Protein AF-A0A3C0JRH1-F1 (afdb_monomer_lite)

Foldseek 3Di:
DDADVCSQAAAEDDDDDDPVVVPVVDDPPWAWDWDDDLNFIDTHTVVVCVRRQWYFDQTNNRTDIDGD

pLDDT: mean 93.88, std 4.76, range [75.19, 98.5]

Secondary structure (DSSP, 8-state):
-PPPTTSS--BSS-----HHHHTTT--TT--EEEEEETTEEEEEEHHHHHHHSEEEEEETTEEEEEE-

Radius of gyration: 13.05 Å; chains: 1; bounding box: 35×24×36 Å

Sequence (68 aa):
TVLGKDGIPSIDNPRFVGQVDADRHLESFERVLGVSINGAHRAYPLNMLSRHEIVNDTVGGKPVAVTW

Structure (mmCIF, N/CA/C/O backbone):
data_AF-A0A3C0JRH1-F1
#
_entry.id   AF-A0A3C0JRH1-F1
#
loop_
_atom_site.group_PDB
_atom_site.id
_atom_site.type_symbol
_atom_site.label_atom_id
_atom_site.label_alt_id
_atom_site.label_comp_id
_atom_site.label_asym_id
_atom_site.label_entity_id
_atom_site.label_seq_id
_atom_site.pdbx_PDB_ins_code
_atom_site.Cartn_x
_atom_site.Cartn_y
_atom_site.Cartn_z
_atom_site.occupancy
_atom_site.B_iso_or_equiv
_atom_site.auth_seq_id
_atom_site.auth_comp_id
_atom_site.auth_asym_id
_atom_site.auth_atom_id
_atom_site.pdbx_PDB_model_num
ATOM 1 N N . THR A 1 1 ? 22.110 5.141 -16.476 1.00 75.19 1 THR A N 1
ATOM 2 C CA . THR A 1 1 ? 21.964 3.907 -17.274 1.00 75.19 1 THR A CA 1
ATOM 3 C C . THR A 1 1 ? 20.498 3.556 -17.343 1.00 75.19 1 THR A C 1
ATOM 5 O O . THR A 1 1 ? 19.834 3.701 -16.327 1.00 75.19 1 THR A O 1
ATOM 8 N N . VAL A 1 2 ? 19.981 3.165 -18.508 1.00 80.25 2 VAL A N 1
ATOM 9 C CA . VAL A 1 2 ? 18.603 2.659 -18.629 1.00 80.25 2 VAL A CA 1
ATOM 10 C C . VAL A 1 2 ? 18.567 1.253 -18.032 1.00 80.25 2 VAL A C 1
ATO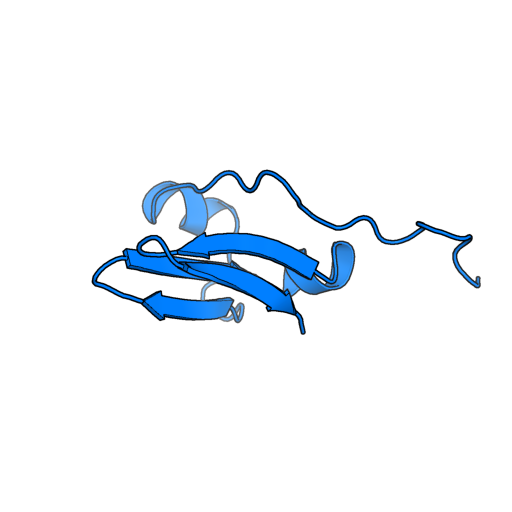M 12 O O . VAL A 1 2 ? 19.431 0.437 -18.357 1.00 80.25 2 VAL A O 1
ATOM 15 N N . LEU A 1 3 ? 17.626 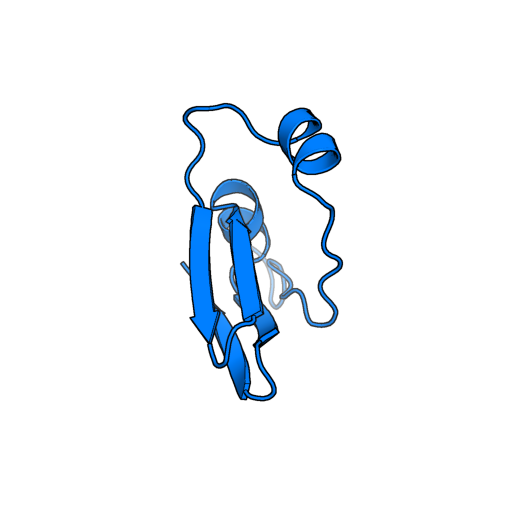0.993 -17.125 1.00 84.19 3 LEU A N 1
ATOM 16 C CA . LEU A 1 3 ? 17.437 -0.339 -16.558 1.00 84.19 3 LEU A CA 1
ATOM 17 C C . LEU A 1 3 ? 16.890 -1.284 -17.637 1.00 84.19 3 LEU A C 1
ATOM 19 O O . LEU A 1 3 ? 16.112 -0.873 -18.497 1.00 84.19 3 LEU A O 1
ATOM 23 N N . GLY A 1 4 ? 17.320 -2.547 -17.610 1.00 89.00 4 GLY A N 1
ATOM 24 C CA . GLY A 1 4 ? 16.759 -3.576 -18.485 1.00 89.00 4 GLY A CA 1
ATOM 25 C C . GLY A 1 4 ? 15.284 -3.840 -18.171 1.00 89.00 4 GLY A C 1
ATOM 26 O O . GLY A 1 4 ? 14.755 -3.365 -17.165 1.00 89.00 4 GLY A O 1
ATOM 27 N N . LYS A 1 5 ? 14.619 -4.630 -19.022 1.00 85.81 5 LYS A N 1
ATOM 28 C CA . LYS A 1 5 ? 13.280 -5.152 -18.722 1.00 85.81 5 LYS A CA 1
ATOM 29 C C . LYS A 1 5 ? 13.282 -5.791 -17.322 1.00 85.81 5 LYS A C 1
ATOM 31 O O . LYS A 1 5 ? 14.226 -6.503 -16.990 1.00 85.81 5 LYS A O 1
ATOM 36 N N . ASP A 1 6 ? 12.250 -5.506 -16.531 1.00 83.56 6 ASP A N 1
ATOM 37 C CA . ASP A 1 6 ? 12.079 -5.984 -15.150 1.00 83.56 6 ASP A CA 1
ATOM 38 C C . ASP A 1 6 ? 13.159 -5.483 -14.165 1.00 83.56 6 ASP A C 1
ATOM 40 O O . ASP A 1 6 ? 13.353 -6.042 -13.088 1.00 83.56 6 ASP A O 1
ATOM 44 N N . GLY A 1 7 ? 13.860 -4.395 -14.508 1.00 86.06 7 GLY A N 1
ATOM 45 C CA . GLY A 1 7 ? 14.892 -3.796 -13.655 1.00 86.06 7 GLY A CA 1
ATOM 46 C C . GLY A 1 7 ? 14.373 -3.133 -12.372 1.00 86.06 7 GLY A C 1
ATOM 47 O O . GLY A 1 7 ? 15.184 -2.789 -11.514 1.00 86.06 7 GLY A O 1
ATOM 48 N N . ILE A 1 8 ? 13.053 -2.971 -12.238 1.00 87.69 8 ILE A N 1
ATOM 49 C CA . ILE A 1 8 ? 12.362 -2.538 -11.018 1.00 87.69 8 ILE A CA 1
ATOM 50 C C . ILE A 1 8 ? 11.246 -3.558 -10.747 1.00 87.69 8 ILE A C 1
ATOM 52 O O . ILE A 1 8 ? 10.194 -3.499 -11.383 1.00 87.69 8 ILE A O 1
ATOM 56 N N . PRO A 1 9 ? 11.484 -4.552 -9.879 1.00 91.06 9 PRO A N 1
ATOM 57 C CA . PRO A 1 9 ? 10.518 -5.615 -9.645 1.00 91.06 9 PRO A CA 1
ATOM 58 C C . PRO A 1 9 ? 9.406 -5.164 -8.693 1.00 91.06 9 PRO A C 1
ATOM 60 O O . PRO A 1 9 ? 9.689 -4.570 -7.645 1.00 91.06 9 PRO A 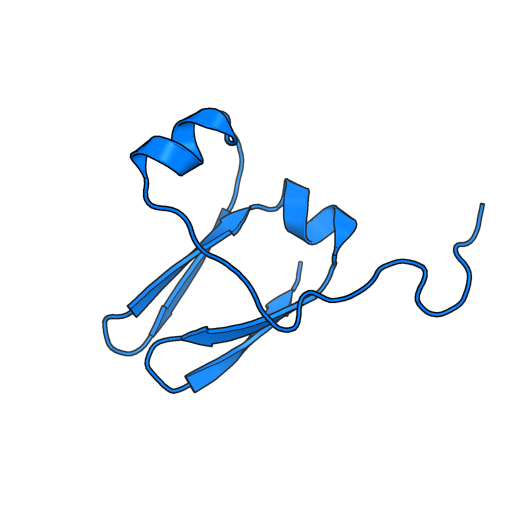O 1
ATOM 63 N N . SER A 1 10 ? 8.164 -5.534 -9.020 1.00 94.62 10 SER A N 1
ATOM 64 C CA . SER A 1 10 ? 7.017 -5.387 -8.122 1.00 94.62 10 SER A CA 1
ATOM 65 C C . SER A 1 10 ? 7.163 -6.252 -6.871 1.00 94.62 10 SER A C 1
ATOM 67 O O . SER A 1 10 ? 7.884 -7.254 -6.843 1.00 94.62 10 SER A O 1
ATOM 69 N N . ILE A 1 11 ? 6.437 -5.881 -5.818 1.00 96.50 11 ILE A N 1
ATOM 70 C CA . ILE A 1 11 ? 6.258 -6.724 -4.633 1.00 96.50 11 ILE A CA 1
ATOM 71 C C . ILE A 1 11 ? 4.888 -7.390 -4.722 1.00 96.50 11 ILE A C 1
ATOM 73 O O . ILE A 1 11 ? 3.867 -6.732 -4.536 1.00 96.50 11 ILE A O 1
ATOM 77 N N . ASP A 1 12 ? 4.869 -8.703 -4.945 1.00 96.12 12 ASP A N 1
ATOM 78 C CA . ASP A 1 12 ? 3.612 -9.454 -5.100 1.00 96.12 12 ASP A CA 1
ATOM 79 C C . ASP A 1 12 ? 3.136 -10.141 -3.815 1.00 96.12 12 ASP A C 1
ATOM 81 O O . ASP A 1 12 ? 1.978 -10.528 -3.697 1.00 96.12 12 ASP A O 1
ATOM 85 N N . ASN A 1 13 ? 4.035 -10.314 -2.843 1.00 94.69 13 ASN A N 1
ATOM 86 C CA . ASN A 1 13 ? 3.748 -10.955 -1.559 1.00 94.69 13 ASN A CA 1
ATOM 87 C C . ASN A 1 13 ? 4.287 -10.084 -0.413 1.00 94.69 13 ASN A C 1
ATOM 89 O O . ASN A 1 13 ? 5.303 -10.432 0.203 1.00 94.69 13 ASN A O 1
ATOM 93 N N . PRO A 1 14 ? 3.671 -8.916 -0.154 1.00 95.56 14 PRO A N 1
ATOM 94 C CA . PRO A 1 14 ? 4.172 -7.982 0.840 1.00 95.56 14 PRO A CA 1
ATOM 95 C C . PRO A 1 14 ? 4.121 -8.582 2.247 1.00 95.56 14 PRO A C 1
ATOM 97 O O . PRO A 1 14 ? 3.167 -9.257 2.639 1.00 95.56 14 PRO A O 1
ATOM 100 N N . ARG A 1 15 ? 5.160 -8.300 3.036 1.00 94.88 15 ARG A N 1
ATOM 101 C CA . ARG A 1 15 ? 5.205 -8.620 4.466 1.00 94.88 15 ARG A CA 1
ATOM 102 C C . ARG A 1 15 ? 5.125 -7.323 5.248 1.00 94.88 15 ARG A C 1
ATOM 104 O O . ARG A 1 15 ? 5.858 -6.381 4.962 1.00 94.88 15 ARG A O 1
ATOM 111 N N . PHE A 1 16 ? 4.248 -7.299 6.241 1.00 94.81 16 PHE A N 1
ATOM 112 C CA . PHE A 1 16 ? 4.030 -6.131 7.083 1.00 94.81 16 PHE A CA 1
ATOM 113 C C . PHE A 1 16 ? 4.615 -6.359 8.467 1.00 94.81 16 PHE A C 1
ATOM 115 O O . PHE A 1 16 ? 4.585 -7.473 8.991 1.00 94.81 16 PHE A O 1
ATOM 122 N N . VAL A 1 17 ? 5.106 -5.276 9.054 1.00 95.88 17 VAL A N 1
ATOM 123 C CA . VAL A 1 17 ? 5.559 -5.224 10.441 1.00 95.88 17 VAL A CA 1
ATOM 124 C C . VAL A 1 17 ? 4.639 -4.310 11.249 1.00 95.88 17 VAL A C 1
ATOM 126 O O . VAL A 1 17 ? 3.891 -3.509 10.683 1.00 95.88 17 VAL A O 1
ATOM 129 N N . GLY A 1 18 ? 4.659 -4.457 12.574 1.00 95.12 18 GLY A N 1
ATOM 130 C CA . GLY A 1 18 ? 3.951 -3.545 13.473 1.00 95.12 18 GLY A CA 1
ATOM 131 C C . GLY A 1 18 ? 4.657 -2.191 13.587 1.00 95.12 18 GLY A C 1
ATOM 132 O O . GLY A 1 18 ? 5.795 -2.036 13.153 1.00 95.12 18 GLY A O 1
ATOM 133 N N . GLN A 1 19 ? 3.998 -1.224 14.228 1.00 90.94 19 GLN A N 1
ATOM 134 C CA . GLN A 1 19 ? 4.518 0.139 14.406 1.00 90.94 19 GLN A CA 1
ATOM 135 C C . GLN A 1 19 ? 5.922 0.171 15.032 1.00 90.94 19 GLN A C 1
ATOM 137 O O . GLN A 1 19 ? 6.815 0.798 14.484 1.00 90.94 19 GLN A O 1
ATOM 142 N N . VAL A 1 20 ? 6.136 -0.574 16.122 1.00 93.88 20 VAL A N 1
ATOM 143 C CA . VAL A 1 20 ? 7.420 -0.595 16.851 1.00 93.88 20 VAL A CA 1
ATOM 144 C C . VAL A 1 20 ? 8.589 -1.039 15.969 1.00 93.88 20 VAL A C 1
ATOM 146 O O . VAL A 1 20 ? 9.704 -0.547 16.115 1.00 93.88 20 VAL A O 1
ATOM 149 N N . ASP A 1 21 ? 8.352 -1.985 15.063 1.00 95.31 21 ASP A N 1
ATOM 150 C CA . ASP A 1 21 ? 9.378 -2.441 14.128 1.00 95.31 21 ASP A CA 1
ATOM 151 C C . ASP A 1 21 ? 9.529 -1.463 12.957 1.00 95.31 21 ASP A C 1
ATOM 153 O O . ASP A 1 21 ? 10.646 -1.235 12.498 1.00 95.31 21 ASP A O 1
ATOM 157 N N . ALA A 1 22 ? 8.434 -0.845 12.501 1.00 93.25 22 ALA A N 1
ATOM 158 C CA . ALA A 1 22 ? 8.468 0.181 11.462 1.00 93.25 22 ALA A CA 1
ATOM 159 C C . ALA A 1 22 ? 9.295 1.406 11.886 1.00 93.25 22 ALA A C 1
ATOM 161 O O . ALA A 1 22 ? 10.070 1.907 11.076 1.00 93.25 22 ALA A O 1
ATOM 162 N N . ASP A 1 23 ? 9.224 1.817 13.156 1.00 92.25 23 ASP A N 1
ATOM 163 C CA . ASP A 1 23 ? 10.003 2.935 13.716 1.00 92.25 23 ASP A CA 1
ATOM 164 C C . ASP A 1 23 ? 11.526 2.696 13.676 1.00 92.25 23 ASP A C 1
ATOM 166 O O . ASP A 1 23 ? 12.310 3.629 13.823 1.00 92.25 23 ASP A O 1
ATOM 170 N N . ARG A 1 24 ? 11.980 1.452 13.461 1.00 93.81 24 ARG A N 1
ATOM 171 C CA . ARG A 1 24 ? 13.408 1.138 13.249 1.00 93.81 24 ARG A CA 1
ATOM 172 C C . ARG A 1 24 ? 13.863 1.327 11.802 1.00 93.81 24 ARG A C 1
ATOM 174 O O . ARG A 1 24 ? 15.061 1.272 11.532 1.00 93.81 24 ARG A O 1
ATOM 181 N N . HIS A 1 25 ? 12.919 1.463 10.876 1.00 89.81 25 HIS A N 1
ATOM 182 C CA . HIS A 1 25 ? 13.163 1.518 9.436 1.00 89.81 25 HIS A CA 1
ATOM 183 C C . HIS A 1 25 ? 12.697 2.823 8.796 1.00 89.81 25 HIS A C 1
ATOM 185 O O . HIS A 1 25 ? 13.073 3.078 7.652 1.00 89.81 25 HIS A O 1
ATOM 191 N N . LEU A 1 26 ? 11.873 3.600 9.502 1.00 92.88 26 LEU A N 1
ATOM 192 C CA . LEU A 1 26 ? 11.319 4.857 9.030 1.00 92.88 26 LEU A CA 1
ATOM 193 C C . LEU A 1 26 ? 11.735 6.009 9.926 1.00 92.88 26 LEU A C 1
ATOM 195 O O . LEU A 1 26 ? 11.625 5.935 11.148 1.00 92.88 26 LEU A O 1
ATOM 199 N N . GLU A 1 27 ? 12.138 7.103 9.294 1.00 93.88 27 GLU A N 1
ATOM 200 C CA . GLU A 1 27 ? 12.308 8.370 9.997 1.00 93.88 27 GLU A CA 1
ATOM 201 C C . GLU A 1 27 ? 10.958 9.080 10.153 1.00 93.88 27 GLU A C 1
ATOM 203 O O . GLU A 1 27 ? 10.055 8.943 9.326 1.00 93.88 27 GLU A O 1
ATOM 208 N N . SER A 1 28 ? 10.823 9.920 11.180 1.00 91.81 28 SER A N 1
ATOM 209 C CA . SER A 1 28 ? 9.558 10.608 11.497 1.00 91.81 28 SER A CA 1
ATOM 210 C C . SER A 1 28 ? 9.034 11.537 10.390 1.00 91.81 28 SER A C 1
ATOM 212 O O . SER A 1 28 ? 7.848 11.864 10.370 1.00 91.81 28 SER A O 1
ATOM 214 N N . PHE A 1 29 ? 9.904 11.967 9.471 1.00 93.44 29 PHE A N 1
ATOM 215 C CA . PHE A 1 29 ? 9.557 12.809 8.324 1.00 93.44 29 PHE A CA 1
ATOM 216 C C . PHE A 1 29 ? 9.315 12.013 7.032 1.00 93.44 29 PHE A C 1
ATOM 218 O O . PHE A 1 29 ? 8.925 12.600 6.016 1.00 93.44 29 PHE A O 1
ATOM 225 N N . GLU A 1 30 ? 9.579 10.703 7.023 1.00 94.75 30 GLU A N 1
ATOM 226 C CA . GLU A 1 30 ? 9.362 9.885 5.837 1.00 94.75 30 GLU A CA 1
ATOM 227 C C . GLU A 1 30 ? 7.871 9.726 5.545 1.00 94.75 30 GLU A C 1
ATOM 229 O O . GLU A 1 30 ? 7.022 9.563 6.420 1.00 94.75 30 GLU A O 1
ATOM 234 N N . ARG A 1 31 ? 7.541 9.801 4.256 1.00 95.31 31 ARG A N 1
ATOM 235 C CA . ARG A 1 31 ? 6.160 9.743 3.785 1.00 95.31 31 ARG A CA 1
ATOM 236 C C . ARG A 1 31 ? 5.764 8.311 3.469 1.00 95.31 31 ARG A C 1
ATOM 238 O O . ARG A 1 31 ? 6.553 7.530 2.932 1.00 95.31 31 ARG A O 1
ATOM 245 N N . VAL A 1 32 ? 4.493 8.022 3.713 1.00 96.38 32 VAL A N 1
ATOM 246 C CA . VAL A 1 32 ? 3.851 6.750 3.387 1.00 96.38 32 VAL A CA 1
ATOM 247 C C . VAL A 1 32 ? 2.591 7.006 2.562 1.00 96.38 32 VAL A C 1
ATOM 249 O O . VAL A 1 32 ? 1.912 8.015 2.759 1.00 96.38 32 VAL A O 1
ATOM 252 N N . LEU A 1 33 ? 2.243 6.080 1.668 1.00 97.12 33 LEU A N 1
ATOM 253 C CA . LEU A 1 33 ? 0.875 5.966 1.165 1.00 97.12 33 LEU A CA 1
ATOM 254 C C . LEU A 1 33 ? 0.061 5.163 2.178 1.00 97.12 33 LEU A C 1
ATOM 256 O O . LEU A 1 33 ? 0.414 4.030 2.503 1.00 97.12 33 LEU A O 1
ATOM 260 N N . GLY A 1 34 ? -1.014 5.752 2.695 1.00 97.06 34 GLY A N 1
ATOM 261 C CA . GLY A 1 34 ? -1.955 5.071 3.580 1.00 97.06 34 GLY A CA 1
ATOM 262 C C . GLY A 1 34 ? -3.125 4.487 2.794 1.00 97.06 34 GLY A C 1
ATOM 263 O O . GLY A 1 34 ? -3.749 5.195 2.006 1.00 97.06 34 GLY A O 1
ATOM 264 N N . VAL A 1 35 ? -3.459 3.220 3.034 1.00 97.88 35 VAL A N 1
ATOM 265 C CA . VAL A 1 35 ? -4.656 2.569 2.480 1.00 97.88 35 VAL A CA 1
ATOM 266 C C . VAL A 1 35 ? -5.540 2.091 3.623 1.00 97.88 35 VAL A C 1
ATOM 268 O O . VAL A 1 35 ? -5.075 1.426 4.548 1.00 97.88 35 VAL A O 1
ATOM 271 N N . SER A 1 36 ? -6.825 2.434 3.551 1.00 98.25 36 SER A N 1
ATOM 272 C CA . SER A 1 36 ? -7.838 2.077 4.543 1.00 98.25 36 SER A CA 1
ATOM 273 C C . SER A 1 36 ? -9.075 1.529 3.836 1.00 98.25 36 SER A C 1
ATOM 275 O O . SER A 1 36 ? -9.775 2.273 3.150 1.00 98.25 36 SER A O 1
ATOM 277 N N . ILE A 1 37 ? -9.317 0.222 3.952 1.00 98.50 37 ILE A N 1
ATOM 278 C CA . ILE A 1 37 ? -10.425 -0.475 3.282 1.00 98.50 37 ILE A CA 1
ATOM 279 C C . ILE A 1 37 ? -11.004 -1.508 4.250 1.00 98.50 37 ILE A C 1
ATOM 281 O O . ILE A 1 37 ? -10.265 -2.324 4.792 1.00 98.50 37 ILE A O 1
ATOM 285 N N . ASN A 1 38 ? -12.325 -1.488 4.461 1.00 98.19 38 ASN A N 1
ATOM 286 C CA . ASN A 1 38 ? -13.062 -2.459 5.289 1.00 98.19 38 ASN A CA 1
ATOM 287 C C . ASN A 1 38 ? -12.441 -2.710 6.683 1.00 98.19 38 ASN A C 1
ATOM 289 O O . ASN A 1 38 ? -12.367 -3.847 7.141 1.00 98.19 38 ASN A O 1
ATOM 293 N N . GLY A 1 39 ? -11.954 -1.655 7.348 1.00 97.81 39 GLY A N 1
ATOM 294 C CA . GLY A 1 39 ? -11.331 -1.743 8.678 1.00 97.81 39 GLY A CA 1
ATOM 295 C C . GLY A 1 39 ? -9.892 -2.275 8.695 1.00 97.81 39 GLY A C 1
ATOM 296 O O . GLY A 1 39 ? -9.288 -2.358 9.760 1.00 97.81 39 GLY A O 1
ATOM 297 N N . ALA A 1 40 ? -9.318 -2.612 7.537 1.00 98.12 40 ALA A N 1
ATOM 298 C CA . ALA A 1 40 ? -7.899 -2.912 7.404 1.00 98.12 40 ALA A CA 1
ATOM 299 C C . ALA A 1 40 ? -7.123 -1.651 7.008 1.00 98.12 40 ALA A C 1
ATOM 301 O O . ALA A 1 40 ? -7.508 -0.937 6.078 1.00 98.12 40 ALA A O 1
ATOM 302 N N . HIS A 1 41 ? -6.003 -1.419 7.692 1.00 97.62 41 HIS A N 1
ATOM 303 C CA . HIS A 1 41 ? -5.142 -0.259 7.489 1.00 97.62 41 HIS A CA 1
ATOM 304 C C . HIS A 1 41 ? -3.721 -0.707 7.147 1.00 97.62 41 HIS A C 1
ATOM 306 O O . HIS A 1 41 ? -3.150 -1.571 7.821 1.00 97.62 41 HIS A O 1
ATOM 312 N N . ARG A 1 42 ? -3.153 -0.119 6.093 1.00 97.50 42 ARG A N 1
ATOM 313 C CA . ARG A 1 42 ? -1.782 -0.355 5.632 1.00 97.50 42 ARG A CA 1
ATOM 314 C C . ARG A 1 42 ? -1.080 0.967 5.361 1.00 97.50 42 ARG A C 1
ATOM 316 O O . ARG A 1 42 ? -1.711 1.926 4.922 1.00 97.50 42 ARG A O 1
ATOM 323 N N . ALA A 1 43 ? 0.223 0.988 5.605 1.00 97.12 43 ALA A N 1
ATOM 324 C CA . ALA A 1 43 ? 1.107 2.087 5.254 1.00 97.12 43 ALA A CA 1
ATOM 325 C C . ALA A 1 43 ? 2.248 1.537 4.393 1.00 97.12 43 ALA A C 1
ATOM 327 O O . ALA A 1 43 ? 2.888 0.556 4.772 1.00 97.12 43 ALA A O 1
ATOM 328 N N . TYR A 1 44 ? 2.482 2.165 3.242 1.00 97.00 44 TYR A N 1
ATOM 329 C CA . TYR A 1 44 ? 3.515 1.778 2.284 1.00 97.00 44 TYR A CA 1
ATOM 330 C C . TYR A 1 44 ? 4.532 2.918 2.168 1.00 97.00 44 TYR A C 1
ATOM 332 O O . TYR A 1 44 ? 4.180 3.989 1.664 1.00 97.00 44 TYR A O 1
ATOM 340 N N . PRO A 1 45 ? 5.772 2.739 2.646 1.00 96.19 45 PRO A N 1
ATOM 341 C CA . PRO A 1 45 ? 6.793 3.779 2.580 1.00 96.19 45 PRO A CA 1
ATOM 342 C C . PRO A 1 45 ? 7.137 4.191 1.147 1.00 96.19 45 PRO A C 1
ATOM 344 O O . PRO A 1 45 ? 7.393 3.341 0.292 1.00 96.19 45 PRO A O 1
ATOM 347 N N . LEU A 1 46 ? 7.198 5.501 0.881 1.00 94.94 46 LEU A N 1
ATOM 348 C CA . LEU A 1 46 ? 7.544 6.006 -0.454 1.00 94.94 46 LEU A CA 1
ATOM 349 C C . LEU A 1 46 ? 8.980 5.653 -0.858 1.00 94.94 46 LEU A C 1
ATOM 351 O O . LEU A 1 46 ? 9.253 5.441 -2.034 1.00 94.94 46 LEU A O 1
ATOM 355 N N . ASN A 1 47 ? 9.898 5.563 0.107 1.00 92.19 47 ASN A N 1
ATOM 356 C CA . ASN A 1 47 ? 11.288 5.163 -0.131 1.00 92.19 47 ASN A CA 1
ATOM 357 C C . ASN A 1 47 ? 11.417 3.693 -0.588 1.00 92.19 47 ASN A C 1
ATOM 359 O O . ASN A 1 47 ? 12.374 3.338 -1.273 1.00 92.19 47 ASN A O 1
ATOM 363 N N . MET A 1 48 ? 10.467 2.836 -0.211 1.00 93.19 48 MET A N 1
ATOM 364 C CA . MET A 1 48 ? 10.360 1.456 -0.672 1.00 93.19 48 MET A CA 1
ATOM 365 C C . MET A 1 48 ? 9.705 1.421 -2.051 1.00 93.19 48 MET A C 1
ATOM 367 O O . MET A 1 48 ? 10.221 0.761 -2.950 1.00 93.19 48 ME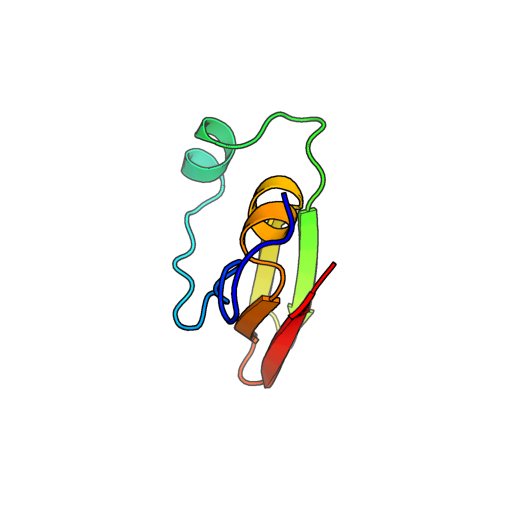T A O 1
ATOM 371 N N . LEU A 1 49 ? 8.610 2.164 -2.233 1.00 94.25 49 LEU A N 1
ATOM 372 C CA . LEU A 1 49 ? 7.911 2.253 -3.515 1.00 94.25 49 LEU A CA 1
ATOM 373 C C . LEU A 1 49 ? 8.793 2.845 -4.615 1.00 94.25 49 LEU A C 1
ATOM 375 O O . LEU A 1 49 ? 8.745 2.367 -5.732 1.00 94.25 49 LEU A O 1
ATOM 379 N N . SER A 1 50 ? 9.692 3.784 -4.326 1.00 90.62 50 SER A N 1
ATOM 380 C CA . SER A 1 50 ? 10.627 4.289 -5.343 1.00 90.62 50 SER A CA 1
ATOM 381 C C . SER A 1 50 ? 11.623 3.239 -5.860 1.00 90.62 50 SER A C 1
ATOM 383 O O . SER A 1 50 ? 12.242 3.450 -6.899 1.00 90.62 50 SER A O 1
ATOM 385 N N . ARG A 1 51 ? 11.793 2.114 -5.148 1.00 90.50 51 ARG A N 1
ATOM 386 C CA . ARG A 1 51 ? 12.651 0.983 -5.549 1.00 90.50 51 ARG A CA 1
ATOM 387 C C . ARG A 1 51 ? 11.882 -0.216 -6.097 1.00 90.50 51 ARG A C 1
ATOM 389 O O . ARG A 1 51 ? 12.510 -1.104 -6.663 1.00 90.50 51 ARG A O 1
ATOM 396 N N . HIS A 1 52 ? 10.568 -0.256 -5.892 1.00 91.19 52 HIS A N 1
ATOM 397 C CA . HIS A 1 52 ? 9.723 -1.399 -6.240 1.00 91.19 52 HIS A CA 1
ATOM 398 C C . HIS A 1 52 ? 8.482 -1.042 -7.059 1.00 91.19 52 HIS A C 1
ATOM 400 O O . HIS A 1 52 ? 7.786 -1.960 -7.460 1.00 91.19 52 HIS A O 1
ATOM 406 N N . GLU A 1 53 ? 8.241 0.250 -7.303 1.00 89.31 53 GLU A N 1
ATOM 407 C CA . GLU A 1 53 ? 7.175 0.954 -8.045 1.00 89.31 53 GLU A CA 1
ATOM 408 C C . GLU A 1 53 ? 5.728 0.528 -7.768 1.00 89.31 53 GLU A C 1
ATOM 410 O O . GLU A 1 53 ? 4.867 1.382 -7.574 1.00 89.31 53 GLU A O 1
ATOM 415 N N . ILE A 1 54 ? 5.452 -0.768 -7.685 1.00 95.50 54 ILE A N 1
ATOM 416 C CA . ILE A 1 54 ? 4.151 -1.375 -7.466 1.00 95.50 54 ILE A CA 1
ATOM 417 C C . ILE A 1 54 ? 4.235 -2.411 -6.338 1.00 95.50 54 ILE A C 1
ATOM 419 O O . ILE A 1 54 ? 5.093 -3.297 -6.325 1.00 95.50 54 ILE A O 1
ATOM 423 N N . VAL A 1 55 ? 3.270 -2.350 -5.421 1.00 97.94 55 VAL A N 1
ATOM 424 C CA . VAL A 1 55 ? 2.960 -3.435 -4.480 1.00 97.94 55 VAL A CA 1
ATOM 425 C C . VAL A 1 55 ? 1.573 -3.973 -4.795 1.00 97.94 55 VAL A C 1
ATOM 427 O O . VAL A 1 55 ? 0.589 -3.234 -4.718 1.00 97.94 55 VAL A O 1
ATOM 430 N N . ASN A 1 56 ? 1.489 -5.260 -5.117 1.00 98.00 56 ASN A N 1
ATOM 431 C CA . ASN A 1 56 ? 0.225 -5.969 -5.261 1.00 98.00 56 ASN A CA 1
ATOM 432 C C . ASN A 1 56 ? -0.170 -6.536 -3.890 1.00 98.00 56 ASN A C 1
ATOM 434 O O . ASN A 1 56 ? 0.545 -7.356 -3.318 1.00 98.00 56 ASN A O 1
ATOM 438 N N . ASP A 1 57 ? -1.291 -6.071 -3.341 1.00 98.19 57 ASP A N 1
ATOM 439 C CA . ASP A 1 57 ? -1.765 -6.439 -2.001 1.00 98.19 57 ASP A CA 1
ATOM 440 C C . ASP A 1 57 ? -3.276 -6.726 -2.008 1.00 98.19 57 ASP A C 1
ATOM 442 O O . ASP A 1 57 ? -4.003 -6.407 -2.949 1.00 98.19 57 ASP A O 1
ATOM 446 N N . THR A 1 58 ? -3.774 -7.328 -0.933 1.00 98.19 58 THR A N 1
ATOM 447 C CA . THR A 1 58 ? -5.198 -7.453 -0.631 1.00 98.19 58 THR A CA 1
ATOM 448 C C . THR A 1 58 ? -5.485 -6.795 0.713 1.00 98.19 58 THR A C 1
ATOM 450 O O . THR A 1 58 ? -5.178 -7.338 1.774 1.00 98.19 58 THR A O 1
ATOM 453 N N . VAL A 1 59 ? -6.135 -5.630 0.681 1.00 98.38 59 VAL A N 1
ATOM 454 C CA . VAL A 1 59 ? -6.457 -4.849 1.884 1.00 98.38 59 VAL A CA 1
ATOM 455 C C . VAL A 1 59 ? -7.950 -4.936 2.159 1.00 98.38 59 VAL A C 1
ATOM 457 O O . VAL A 1 59 ? -8.772 -4.609 1.305 1.00 98.38 59 VAL A O 1
ATOM 460 N N . GLY A 1 60 ? -8.321 -5.419 3.348 1.00 98.00 60 GLY A N 1
ATOM 461 C CA . GLY A 1 60 ? -9.730 -5.550 3.733 1.00 98.00 60 GLY A CA 1
ATOM 462 C C . GLY A 1 60 ? -10.533 -6.463 2.797 1.00 98.00 60 GLY A C 1
ATOM 463 O O . GLY A 1 60 ? -11.712 -6.212 2.555 1.00 98.00 60 GLY A O 1
ATOM 464 N N . GLY A 1 61 ? -9.881 -7.470 2.205 1.00 98.06 61 GLY A N 1
ATOM 465 C CA . GLY A 1 61 ? -10.477 -8.374 1.215 1.00 98.06 61 GLY A CA 1
ATOM 466 C C . GLY A 1 61 ? -10.567 -7.815 -0.210 1.00 98.06 61 GLY A C 1
ATOM 467 O O . GLY A 1 61 ? -11.076 -8.506 -1.088 1.00 98.06 61 GLY A O 1
ATOM 468 N N . LYS A 1 62 ? -10.076 -6.595 -0.470 1.00 98.44 62 LYS A N 1
ATOM 469 C CA . LYS A 1 62 ? -10.061 -5.990 -1.807 1.00 98.44 62 LYS A CA 1
ATOM 470 C C . LYS A 1 62 ? -8.652 -6.037 -2.418 1.00 98.44 62 LYS A C 1
ATOM 472 O O . LYS A 1 62 ? -7.732 -5.501 -1.797 1.00 98.44 62 LYS A O 1
ATOM 477 N N . PRO A 1 63 ? -8.474 -6.614 -3.621 1.00 98.31 63 PRO A N 1
ATOM 478 C CA . PRO A 1 63 ? -7.216 -6.524 -4.356 1.00 98.31 63 PRO A CA 1
ATOM 479 C C . PRO A 1 63 ? -6.891 -5.069 -4.708 1.00 98.31 63 PRO A C 1
ATOM 481 O O . PRO A 1 63 ? -7.765 -4.331 -5.174 1.00 98.31 63 PRO A O 1
ATOM 484 N N . VAL A 1 64 ? -5.643 -4.663 -4.489 1.00 97.88 64 VAL A N 1
ATOM 485 C CA . VAL A 1 64 ? -5.132 -3.325 -4.800 1.00 97.88 64 VAL A CA 1
ATOM 486 C C . VAL A 1 64 ? -3.735 -3.411 -5.413 1.00 97.88 64 VAL A C 1
ATOM 488 O O . VAL A 1 64 ? -2.929 -4.255 -5.028 1.00 97.88 64 VAL A O 1
ATOM 491 N N . ALA A 1 65 ? -3.448 -2.497 -6.338 1.00 97.56 65 ALA A N 1
ATOM 492 C CA . ALA A 1 65 ? -2.095 -2.186 -6.782 1.00 97.56 65 ALA A CA 1
ATOM 493 C C . ALA A 1 65 ? -1.733 -0.809 -6.215 1.00 97.56 65 ALA A C 1
ATOM 495 O O . ALA A 1 65 ? -2.371 0.192 -6.547 1.00 97.56 65 ALA A O 1
ATOM 496 N N . VAL A 1 66 ? -0.760 -0.767 -5.310 1.00 97.19 66 VAL A N 1
ATOM 497 C CA . VAL A 1 66 ? -0.277 0.473 -4.694 1.00 97.19 66 VAL A CA 1
ATOM 498 C C . VAL A 1 66 ? 0.926 0.958 -5.490 1.00 97.19 66 VAL A C 1
ATOM 500 O O . VAL A 1 66 ? 1.901 0.222 -5.603 1.00 97.19 66 VAL A O 1
ATOM 503 N N . THR A 1 67 ? 0.853 2.175 -6.030 1.00 94.75 67 THR A N 1
ATOM 504 C CA . THR A 1 67 ? 1.876 2.770 -6.907 1.00 94.75 67 THR A CA 1
ATOM 505 C C . THR A 1 67 ? 2.137 4.230 -6.537 1.00 94.75 67 THR A C 1
ATOM 507 O O . THR A 1 67 ? 1.284 4.863 -5.907 1.00 94.75 67 THR A O 1
ATOM 510 N N . TRP A 1 68 ? 3.299 4.754 -6.934 1.00 84.00 68 TRP A N 1
ATOM 511 C CA . TRP A 1 68 ? 3.739 6.139 -6.726 1.00 84.00 68 TRP A CA 1
ATOM 512 C C . TRP A 1 68 ? 4.266 6.761 -8.022 1.00 84.00 68 TRP A C 1
ATOM 514 O O . TRP A 1 68 ? 4.915 6.020 -8.790 1.00 84.00 68 TRP A O 1
#

=== Feature glossary ===
A reading guide for the features in this record.

Start from the sequence.

  · Sequence gives the chain of amino acids in standard one-letter code (A=alanine, C=cysteine, …, Y=tyrosine), read N→C. It is the only feature that is directly encoded by the gene; all structural features are derived from the folded form of this sequence.

Fold it, and you get atomic coordinates and the backbone conformation that goes with them.

  · Structure coordinates are given as an mmCIF _atom_site loop: one row per atom with element, residue name, chain id, sequence number, and x/y/z position in Å. Only the four main-chain atoms per residue are included here; side chains are omitted to keep the record compact.

  · Backbone dihedral angles. Every residue except chain termini has a φ (preceding-C → N → Cα → C) and a ψ (N → Cα → C → next-N). They are reported in degrees following the IUPAC sign convention. Secondary structure is essentially a statement about which (φ, ψ) basin each residue occupies.

  · Eight-state secondary structure (DSSP): H is the canonical α-helix, G the tighter 3₁₀-helix, I the wider π-helix; E/B are β-structure, T and S are turns and bends, and '-' is everything else. DSSP derives these from the pattern of main-chain N–H···O=C hydrogen bonds, not from the sequence.

  · SS3 is a coarse helix/strand/coil call (letters a/b/c) made by the P-SEA algorithm from inter-Cα distances and dihedrals. It is less detailed than DSSP but needs only Cα positions.

Summarize the fold with a handful of shape descriptors and a per-residue structural alphabet.

  · Radius of gyration (Rg) is the root-mean-square distance of Cα atoms from their centroid — a single number for overall size and compactness. A globular domain of N residues has Rg ≈ 2.2·N^0.38 Å; an extended or disordered chain has a much larger Rg. The Cα contact count is the number of residue pairs whose Cα atoms are within 8 Å and are more than four positions apart in sequence — a standard proxy for tertiary packing density. The bounding box is the smallest axis-aligned box enclosing all Cα atoms.

  · 3Di is Foldseek's structural alphabet. Each residue is assigned one of twenty discrete states based on how its Cα sits relative to its spatial (not sequential) neighbors. Aligning 3Di strings finds structural homologs roughly as well as full 3D superposition, but orders of magnitude faster.

  · Solvent-accessible surface area (SASA) is the area in Å² traced out by the centre of a 1.4 Å probe sphere (a water molecule) rolled over the protein's van der Waals surface (Shrake–Rupley / Lee–Richards construction). Buried residues have near-zero SASA; fully exposed residues can exceed 200 Å². The total SASA scales roughly with the number of surface residues.

Ask how reliable the model is.

  · For AlphaFold models, the B-factor field carries pLDDT — the model's o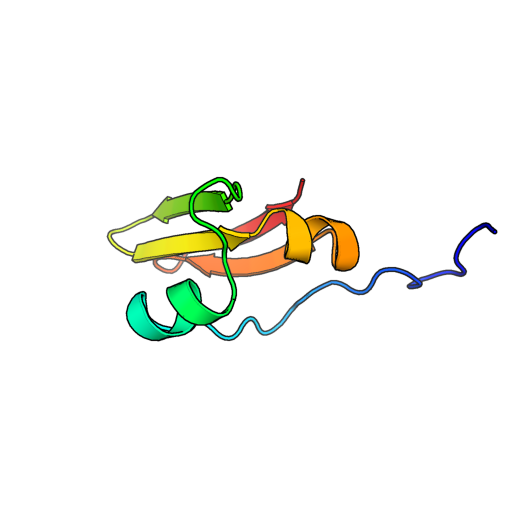wn estimate of local accuracy on a 0–100 scale. Regions with pLDDT<50 should be treated as essentially unmodeled; they often correspond to intrinsically disordered segments.

  · For experimental (PDB) structures, the B-factor (temperature factor) quantifies the positional spread of each atom in the crystal — a combination of thermal vibration and static disorder — in units of Å². High B-factors mark flexible loops or poorly resolved regions; low B-factors mark the rigid, well-ordered core.

  · Predicted Aligned Error (PAE) is an AlphaFold confidence matrix: entry (i, j) is the expected error in the position of residue j, in ångströms, when the prediction is superimposed on the true structure at residue i. Low PAE within a block of residues means that block is internally rigid and well-predicted; high PAE between two blocks means their relative placement is uncertain even if each block individually is confident.

Place it in context: what it resembles, what it is annotated as, and how it looks.

  · Structural nearest neighbors (via Foldseek easy-search vs the PDB). Reported per hit: target PDB id, E-value, and align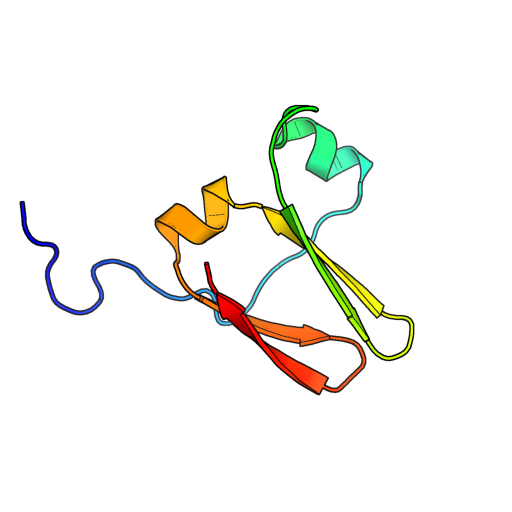ment TM-score. A TM-score above ~0.5 is the conventional threshold for 'same fold'.

  · Functional annotations link the protein to curated databases. InterPro entries identify conserved domains and families by matching the sequence against member-database signatures (Pfam, PROSITE, CDD, …). Gene Ontology (GO) terms describe molecular function, biological process, and cellular component in a controlled vocabulary. CATH places the structure in a hierarchical fold classification (Class/Architecture/Topology/Homologous-superfamily). The organism is the source species.

  · The contact map is a binary N×N matrix image: pixel (i, j) is dark where Cα_i and Cα_j are within 8 Å and |i−j|>4. Because the |i−j|>4 filter removes local helical contacts, off-diagonal stripes parallel to the main diagonal indicate parallel β-sheets; stripes perpendicular to it indicate antiparallel β-sheets. The Ramachandran plot scatters every residue's (φ, ψ) pair against the sterically allowed regions. The PAE heatmap renders the predicted-aligned-error matrix.

  · Six rendered views show the 3D structure from the faces of a cube — i.e. along ±x, ±y, ±z. Rendering representation is drawn randomly per protein from cartoon (secondary-structure ribbons), sticks (backbone bonds), or molecular surface; coloring is either N→C rainbow (blue at the N-terminus through red at the C-terminus) or one color per chain.